Protein AF-A0A212ABZ3-F1 (afdb_monomer_lite)

Structure (mmCIF, N/CA/C/O backbone):
data_AF-A0A212ABZ3-F1
#
_entry.id   AF-A0A212ABZ3-F1
#
loop_
_atom_site.group_PDB
_atom_site.id
_atom_site.type_symbol
_atom_site.label_atom_id
_atom_site.label_alt_id
_atom_site.label_comp_id
_atom_site.label_asym_id
_atom_site.label_entity_id
_atom_site.label_seq_id
_atom_site.pdbx_PDB_ins_code
_atom_site.Cartn_x
_atom_site.Cartn_y
_atom_site.Cartn_z
_atom_site.occupancy
_atom_site.B_iso_or_equiv
_atom_site.auth_seq_id
_atom_site.auth_comp_id
_atom_site.auth_asym_id
_atom_site.auth_atom_id
_atom_site.pdbx_PDB_model_num
ATOM 1 N N . MET A 1 1 ? 12.116 -6.972 2.933 1.00 51.84 1 MET A N 1
ATOM 2 C CA . MET A 1 1 ? 10.696 -6.762 3.277 1.00 51.84 1 MET A CA 1
ATOM 3 C C . MET A 1 1 ? 10.114 -5.820 2.241 1.00 51.84 1 MET A C 1
ATOM 5 O O . MET A 1 1 ? 10.500 -4.653 2.209 1.00 51.84 1 MET A O 1
ATOM 9 N N . ASP A 1 2 ? 9.297 -6.342 1.332 1.00 64.38 2 ASP A N 1
ATOM 10 C CA . ASP A 1 2 ? 8.732 -5.563 0.234 1.00 64.38 2 ASP A CA 1
ATOM 11 C C . ASP A 1 2 ? 7.623 -4.636 0.748 1.00 64.38 2 ASP A C 1
ATOM 13 O O . ASP A 1 2 ? 6.634 -5.119 1.302 1.00 64.38 2 ASP A O 1
ATOM 17 N N . PRO A 1 3 ? 7.742 -3.307 0.559 1.00 65.44 3 PRO A N 1
ATOM 18 C CA . PRO A 1 3 ? 6.748 -2.345 1.037 1.00 65.44 3 PRO A CA 1
ATOM 19 C C . PRO A 1 3 ? 5.336 -2.629 0.509 1.00 65.44 3 PRO A C 1
ATOM 21 O O . PRO A 1 3 ? 4.357 -2.343 1.186 1.00 65.44 3 PRO A O 1
ATOM 24 N N . ASN A 1 4 ? 5.239 -3.216 -0.686 1.00 71.56 4 ASN A N 1
ATOM 25 C CA . ASN A 1 4 ? 3.974 -3.554 -1.333 1.00 71.56 4 ASN A CA 1
ATOM 26 C C . ASN A 1 4 ? 3.210 -4.676 -0.623 1.00 71.56 4 ASN A C 1
ATOM 28 O O . ASN A 1 4 ? 1.984 -4.645 -0.620 1.00 71.56 4 ASN A O 1
ATOM 32 N N . ILE A 1 5 ? 3.914 -5.637 -0.016 1.00 78.38 5 ILE A N 1
ATOM 33 C CA . ILE A 1 5 ? 3.277 -6.770 0.671 1.00 78.38 5 ILE A CA 1
ATOM 34 C C . ILE A 1 5 ? 2.620 -6.282 1.963 1.00 78.38 5 ILE A C 1
ATOM 36 O O . ILE A 1 5 ? 1.444 -6.537 2.186 1.00 78.38 5 ILE A O 1
ATOM 40 N N . ILE A 1 6 ? 3.342 -5.479 2.752 1.00 81.44 6 ILE A N 1
ATOM 41 C CA . ILE A 1 6 ? 2.821 -4.914 4.005 1.00 81.44 6 ILE A CA 1
ATOM 42 C C . ILE A 1 6 ? 1.611 -4.006 3.755 1.00 81.44 6 ILE A C 1
ATOM 44 O O . ILE A 1 6 ? 0.648 -4.068 4.509 1.00 81.44 6 ILE A O 1
ATOM 48 N N . ILE A 1 7 ? 1.634 -3.167 2.710 1.00 83.88 7 ILE A N 1
ATOM 49 C CA . ILE A 1 7 ? 0.481 -2.308 2.383 1.00 83.88 7 ILE A CA 1
ATOM 50 C C . ILE A 1 7 ? -0.733 -3.165 2.008 1.00 83.88 7 ILE A C 1
ATOM 52 O O . ILE A 1 7 ? -1.824 -2.886 2.488 1.00 83.88 7 ILE A O 1
ATOM 56 N N . ALA A 1 8 ? -0.548 -4.210 1.195 1.00 85.62 8 ALA A N 1
ATOM 57 C CA . ALA A 1 8 ? -1.640 -5.086 0.780 1.00 85.62 8 ALA A CA 1
ATOM 58 C C . ALA A 1 8 ? -2.236 -5.879 1.956 1.00 85.62 8 ALA A C 1
ATOM 60 O O . ALA A 1 8 ? -3.456 -5.966 2.074 1.00 85.62 8 ALA A O 1
ATOM 61 N N . GLU A 1 9 ? -1.398 -6.412 2.848 1.00 87.69 9 GLU A N 1
ATOM 62 C CA . GLU A 1 9 ? -1.852 -7.070 4.080 1.00 87.69 9 GLU A CA 1
ATOM 63 C C . GLU A 1 9 ? -2.598 -6.099 4.997 1.00 87.69 9 GLU A C 1
ATOM 65 O O . GLU A 1 9 ? -3.662 -6.427 5.524 1.00 87.69 9 GLU A O 1
ATOM 70 N N . LEU A 1 10 ? -2.068 -4.883 5.156 1.00 85.88 10 LEU A N 1
ATOM 71 C CA . LEU A 1 10 ? -2.691 -3.850 5.972 1.00 85.88 10 LEU A CA 1
ATOM 72 C C . LEU A 1 10 ? -4.043 -3.423 5.393 1.00 85.88 10 LEU A C 1
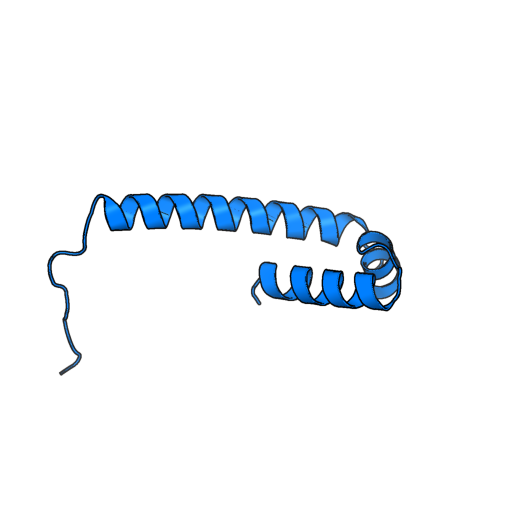ATOM 74 O O . LEU A 1 10 ? -5.003 -3.309 6.149 1.00 85.88 10 LEU A O 1
ATOM 78 N N . ASP A 1 11 ? -4.141 -3.217 4.079 1.00 86.81 11 ASP A N 1
ATOM 79 C CA . ASP A 1 11 ? -5.395 -2.869 3.405 1.00 86.81 11 ASP A CA 1
ATOM 80 C C . ASP A 1 11 ? -6.413 -4.016 3.508 1.00 86.81 11 ASP A C 1
ATOM 82 O O . ASP A 1 11 ? -7.583 -3.759 3.790 1.00 86.81 11 ASP A O 1
ATOM 86 N N . ALA A 1 12 ? -5.987 -5.277 3.365 1.00 89.81 12 ALA A N 1
ATOM 87 C CA . ALA A 1 12 ? -6.858 -6.441 3.542 1.00 89.81 12 ALA A CA 1
ATOM 88 C C . ALA A 1 12 ? -7.391 -6.545 4.980 1.00 89.81 12 ALA A C 1
ATOM 90 O O . ALA A 1 12 ? -8.588 -6.751 5.191 1.00 89.81 12 ALA A O 1
ATOM 91 N N . TYR A 1 13 ? -6.523 -6.337 5.973 1.00 89.94 13 TYR A N 1
ATOM 92 C CA . TYR A 1 13 ? -6.921 -6.286 7.377 1.00 89.94 13 TYR A CA 1
ATOM 93 C C . TYR A 1 13 ? -7.885 -5.127 7.647 1.00 89.94 13 TYR A C 1
ATOM 95 O O . TYR A 1 13 ? -8.917 -5.308 8.288 1.00 89.94 13 TYR A O 1
ATOM 103 N N . CYS A 1 14 ? -7.585 -3.941 7.120 1.00 89.69 14 CYS A N 1
ATOM 104 C CA . CYS A 1 14 ? -8.424 -2.755 7.261 1.00 89.69 14 CYS A CA 1
ATOM 105 C C . CYS A 1 14 ? -9.801 -2.943 6.619 1.00 89.69 14 CYS A C 1
ATOM 107 O O . CYS A 1 14 ? -10.800 -2.541 7.211 1.00 89.69 14 CYS A O 1
ATOM 109 N N . ALA A 1 15 ? -9.868 -3.597 5.457 1.00 89.75 15 ALA A N 1
ATOM 110 C CA . ALA A 1 15 ? -11.120 -3.935 4.790 1.00 89.75 15 ALA A CA 1
ATOM 111 C C . ALA A 1 15 ? -11.959 -4.928 5.611 1.00 89.75 15 ALA A C 1
ATOM 113 O O . ALA A 1 15 ? -13.167 -4.740 5.734 1.00 89.75 15 ALA A O 1
ATOM 114 N N . ALA A 1 16 ? -11.328 -5.940 6.214 1.00 91.12 16 ALA A N 1
ATOM 115 C CA . ALA A 1 16 ? -12.011 -6.910 7.071 1.00 91.12 16 ALA A CA 1
ATOM 116 C C . ALA A 1 16 ? -12.467 -6.306 8.412 1.00 91.12 16 ALA A C 1
ATOM 118 O O . ALA A 1 16 ? -13.548 -6.6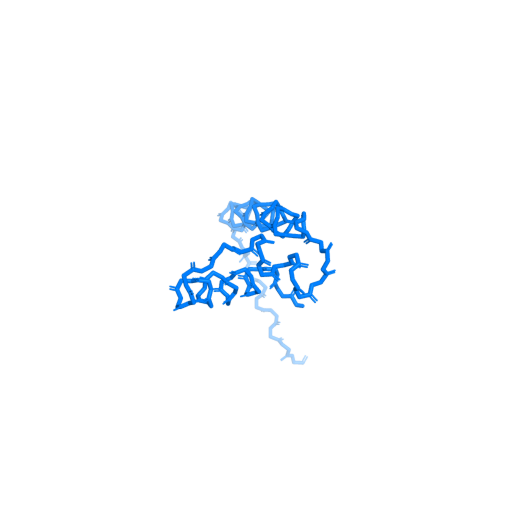25 8.903 1.00 91.12 16 ALA A O 1
ATOM 119 N N . ALA A 1 17 ? -11.656 -5.424 9.000 1.00 89.88 17 ALA A N 1
ATOM 120 C CA . ALA A 1 17 ? -11.926 -4.789 10.288 1.00 89.88 17 ALA A CA 1
ATOM 121 C C . ALA A 1 17 ? -12.786 -3.513 10.182 1.00 89.88 17 ALA A C 1
ATOM 123 O O . ALA A 1 17 ? -13.245 -3.002 11.201 1.00 89.88 17 ALA A O 1
ATOM 124 N N . GLY A 1 18 ? -12.978 -2.964 8.977 1.00 90.44 18 GLY A N 1
ATOM 125 C CA . GLY A 1 18 ? -13.655 -1.680 8.762 1.00 90.44 18 GLY A CA 1
ATOM 126 C C . GLY A 1 18 ? -12.872 -0.469 9.289 1.00 90.44 18 GLY A C 1
ATOM 127 O O . GLY A 1 18 ? -13.461 0.560 9.618 1.00 90.44 18 GLY A O 1
ATOM 128 N N . LEU A 1 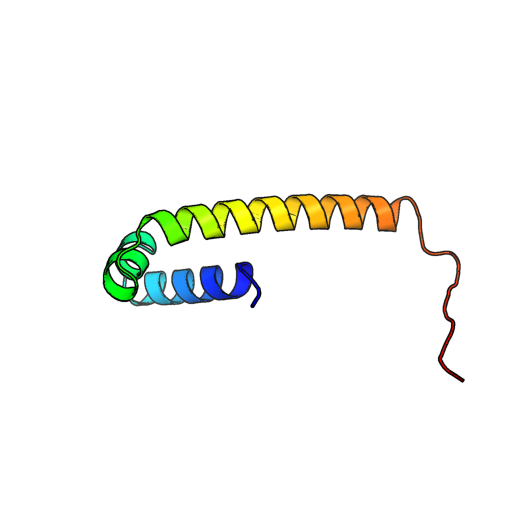19 ? -11.546 -0.584 9.403 1.00 89.81 19 LEU A N 1
ATOM 129 C CA . LEU A 1 19 ? -10.671 0.454 9.953 1.00 89.81 19 LEU A CA 1
ATOM 130 C C . LEU A 1 19 ? -9.899 1.179 8.853 1.00 89.81 19 LEU A C 1
ATOM 132 O O . LEU A 1 19 ? -9.710 0.671 7.754 1.00 89.81 19 LEU A O 1
ATOM 136 N N . LYS A 1 20 ? -9.413 2.387 9.159 1.00 87.44 20 LYS A N 1
ATOM 137 C CA . LYS A 1 20 ? -8.486 3.089 8.267 1.00 87.44 20 LYS A CA 1
ATOM 138 C C . LYS A 1 20 ? -7.054 2.587 8.496 1.00 87.44 20 LYS A C 1
ATOM 140 O O . LYS A 1 20 ? -6.647 2.472 9.655 1.00 87.44 20 LYS A O 1
ATOM 145 N N . PRO A 1 21 ? -6.246 2.414 7.436 1.00 86.38 21 PRO A N 1
ATOM 146 C CA . PRO A 1 21 ? -4.840 2.022 7.557 1.00 86.38 21 PRO A CA 1
ATOM 147 C C . PRO A 1 21 ? -4.032 2.949 8.467 1.00 86.38 21 PRO A C 1
ATOM 149 O O . PRO A 1 21 ? -3.242 2.495 9.288 1.00 86.38 21 PRO A O 1
ATOM 152 N N . THR A 1 22 ? -4.292 4.257 8.397 1.00 86.75 22 THR A N 1
ATOM 153 C CA . THR A 1 22 ? -3.662 5.263 9.264 1.00 86.75 22 THR A CA 1
ATOM 154 C C . THR A 1 22 ? -4.008 5.072 10.738 1.00 86.75 22 THR A C 1
ATOM 156 O O . THR A 1 22 ? -3.149 5.270 11.592 1.00 86.75 22 THR A O 1
ATOM 159 N N . THR A 1 23 ? -5.236 4.643 11.048 1.00 88.94 23 THR A N 1
ATOM 160 C CA . THR A 1 23 ? -5.675 4.317 12.411 1.00 88.94 23 THR A CA 1
ATOM 161 C C . THR A 1 23 ? -4.964 3.074 12.931 1.00 88.94 23 THR A C 1
ATOM 163 O O . THR A 1 23 ? -4.509 3.070 14.071 1.00 88.94 23 THR A O 1
ATOM 166 N N . VAL A 1 24 ? -4.805 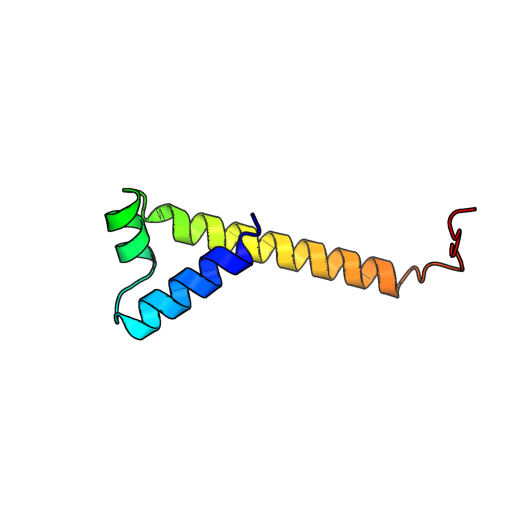2.044 12.096 1.00 89.06 24 VAL A N 1
ATOM 167 C CA . VAL A 1 24 ? -4.062 0.833 12.471 1.00 89.06 24 VAL A CA 1
ATOM 168 C C . VAL A 1 24 ? -2.583 1.153 12.690 1.00 89.06 24 VAL A C 1
ATOM 170 O O . VAL A 1 24 ? -2.038 0.779 13.723 1.00 89.06 24 VAL A O 1
ATOM 173 N N . CYS A 1 25 ? -1.943 1.920 11.800 1.00 88.31 25 CYS A N 1
ATOM 174 C CA . CYS A 1 25 ? -0.554 2.354 11.988 1.00 88.31 25 CYS A CA 1
ATOM 175 C C . CYS A 1 25 ? -0.370 3.223 13.242 1.00 88.31 25 CYS A C 1
ATOM 177 O O . CYS A 1 25 ? 0.603 3.038 13.972 1.00 88.31 25 CYS A O 1
ATOM 179 N N . GLN A 1 26 ? -1.304 4.135 13.528 1.00 90.12 26 GLN A N 1
ATOM 180 C CA . GLN A 1 26 ? -1.253 4.961 14.735 1.00 90.12 26 GLN A CA 1
ATOM 181 C C . GLN A 1 26 ? -1.410 4.123 16.008 1.00 90.12 26 GLN A C 1
ATOM 183 O O . GLN A 1 26 ? -0.671 4.338 16.962 1.00 90.12 26 GLN A O 1
ATOM 188 N N . ASN A 1 27 ? -2.339 3.166 16.029 1.00 89.00 27 ASN A N 1
ATOM 189 C CA . ASN A 1 27 ? -2.574 2.324 17.202 1.00 89.00 27 ASN A CA 1
ATOM 190 C C . ASN A 1 27 ? -1.465 1.286 17.416 1.00 89.00 27 ASN A C 1
ATOM 192 O O . ASN A 1 27 ? -1.090 1.026 18.553 1.00 89.00 27 ASN A O 1
ATOM 196 N N . ALA A 1 28 ? -0.933 0.697 16.341 1.00 89.25 28 ALA A N 1
ATOM 197 C CA . ALA A 1 28 ? 0.080 -0.352 16.429 1.00 89.25 28 ALA A CA 1
ATOM 198 C C . ALA A 1 28 ? 1.499 0.194 16.649 1.00 89.25 28 ALA A C 1
ATOM 200 O O . ALA A 1 28 ? 2.292 -0.429 17.348 1.00 89.25 28 ALA A O 1
ATOM 201 N N . LEU A 1 29 ? 1.836 1.330 16.026 1.00 87.25 29 LEU A N 1
ATOM 202 C CA . LEU A 1 29 ? 3.212 1.844 15.960 1.00 87.25 29 LEU A CA 1
ATOM 203 C C . LEU A 1 29 ? 3.350 3.295 16.436 1.00 87.25 29 LEU A C 1
ATOM 205 O O . LEU A 1 29 ? 4.465 3.802 16.513 1.00 87.25 29 LEU A O 1
ATOM 209 N N . GLY A 1 30 ? 2.245 3.988 16.724 1.00 91.31 30 GLY A N 1
ATOM 210 C CA . GLY A 1 30 ? 2.272 5.402 17.108 1.00 91.31 30 GLY A CA 1
ATOM 211 C C . GLY A 1 30 ? 2.582 6.371 15.961 1.00 91.31 30 GLY A C 1
ATOM 212 O O . GLY A 1 30 ? 2.698 7.568 16.214 1.00 91.31 30 GLY A O 1
ATOM 213 N N . ASP A 1 31 ? 2.703 5.888 14.718 1.00 87.38 31 ASP A N 1
ATOM 214 C CA . ASP A 1 31 ? 3.074 6.696 13.549 1.00 87.38 31 AS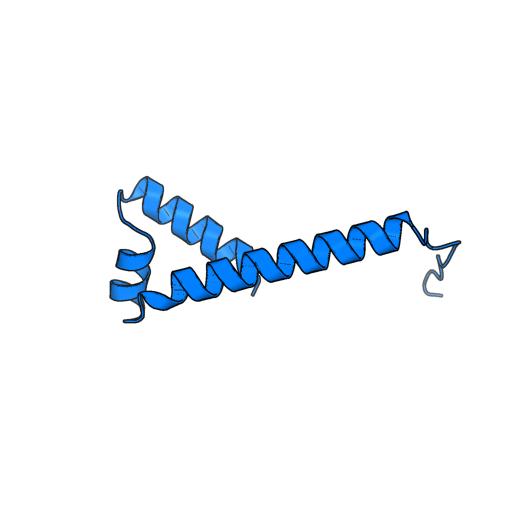P A CA 1
ATOM 215 C C . ASP A 1 31 ? 2.036 6.581 12.421 1.00 87.38 31 ASP A C 1
ATOM 217 O O . ASP A 1 31 ? 2.135 5.740 11.521 1.00 87.38 31 ASP A O 1
ATOM 221 N N . ALA A 1 32 ? 1.050 7.482 12.421 1.00 83.50 32 ALA A N 1
ATOM 222 C CA . ALA A 1 32 ? 0.074 7.607 11.337 1.00 83.50 32 ALA A CA 1
ATOM 223 C C . ALA A 1 32 ? 0.705 7.940 9.968 1.00 83.50 32 ALA A C 1
ATOM 225 O O . ALA A 1 32 ? 0.109 7.634 8.933 1.00 83.50 32 ALA A O 1
ATOM 226 N N . ARG A 1 33 ? 1.901 8.552 9.928 1.00 86.88 33 ARG A N 1
ATOM 227 C CA . ARG A 1 33 ? 2.580 8.945 8.676 1.00 86.88 33 ARG A CA 1
ATOM 228 C C . ARG A 1 33 ? 3.328 7.784 8.030 1.00 86.88 33 ARG A C 1
ATOM 230 O O . ARG A 1 33 ? 3.806 7.919 6.899 1.00 86.88 33 ARG A O 1
ATOM 237 N N . LEU A 1 34 ? 3.447 6.651 8.721 1.00 85.31 34 LEU A N 1
ATOM 238 C CA . LEU A 1 34 ? 4.082 5.459 8.177 1.00 85.31 34 LEU A CA 1
ATOM 239 C C . LEU A 1 34 ? 3.361 4.974 6.914 1.00 85.31 34 LEU A C 1
ATOM 241 O O . LEU A 1 34 ? 4.029 4.668 5.927 1.00 85.31 34 LEU A O 1
ATOM 245 N N . TYR A 1 35 ? 2.023 4.979 6.913 1.00 85.00 35 TYR A N 1
ATOM 246 C CA . TYR A 1 35 ? 1.227 4.563 5.755 1.00 85.00 35 TYR A CA 1
ATOM 247 C C . TYR A 1 35 ? 1.509 5.434 4.526 1.00 85.00 35 TYR A C 1
ATOM 249 O O . TYR A 1 35 ? 1.845 4.913 3.464 1.00 85.00 35 TYR A O 1
ATOM 257 N N . ASP A 1 36 ? 1.488 6.761 4.678 1.00 86.69 36 ASP A N 1
ATOM 258 C CA . ASP A 1 36 ? 1.835 7.690 3.595 1.00 86.69 36 ASP A CA 1
ATOM 259 C C . ASP A 1 36 ? 3.263 7.475 3.082 1.00 86.69 36 ASP A C 1
ATOM 261 O O . ASP A 1 36 ? 3.523 7.531 1.878 1.00 86.69 36 ASP A O 1
ATOM 265 N N . ARG A 1 37 ? 4.214 7.203 3.982 1.00 87.75 37 ARG A N 1
ATOM 266 C CA . ARG A 1 37 ? 5.610 6.943 3.611 1.00 87.75 37 ARG A CA 1
ATOM 267 C C . ARG A 1 37 ? 5.753 5.642 2.824 1.00 87.75 37 ARG A C 1
ATOM 269 O O . ARG A 1 37 ? 6.479 5.615 1.829 1.00 87.75 37 ARG A O 1
ATOM 276 N N . LEU A 1 38 ? 5.068 4.586 3.257 1.00 85.38 38 LEU A N 1
ATOM 277 C CA . LEU A 1 38 ? 5.031 3.296 2.571 1.00 85.38 38 LEU A CA 1
ATOM 278 C C . LEU A 1 38 ? 4.377 3.435 1.196 1.00 85.38 38 LEU A C 1
ATOM 280 O O . LEU A 1 38 ? 4.954 2.974 0.211 1.00 85.38 38 LEU A O 1
ATOM 284 N N . LYS A 1 39 ? 3.256 4.156 1.107 1.00 85.50 39 LYS A N 1
ATOM 285 C CA . LYS A 1 39 ? 2.569 4.450 -0.153 1.00 85.50 39 LYS A CA 1
ATOM 286 C C . LYS A 1 39 ? 3.472 5.202 -1.131 1.00 85.50 39 LYS A C 1
ATOM 288 O O . LYS A 1 39 ? 3.697 4.727 -2.240 1.00 85.50 39 LYS A O 1
ATOM 293 N N . ARG A 1 40 ? 4.110 6.293 -0.693 1.00 88.50 40 ARG A N 1
ATOM 294 C CA . ARG A 1 40 ? 5.082 7.039 -1.519 1.00 88.50 40 ARG A CA 1
ATOM 295 C C . ARG A 1 40 ? 6.258 6.172 -1.967 1.00 88.50 40 ARG A C 1
ATOM 297 O O . ARG A 1 40 ? 6.760 6.320 -3.080 1.00 88.50 40 ARG A O 1
ATOM 304 N N . ARG A 1 41 ? 6.739 5.280 -1.094 1.00 87.25 41 ARG A N 1
ATOM 305 C CA . ARG A 1 41 ? 7.828 4.353 -1.428 1.00 87.25 41 ARG A CA 1
ATOM 306 C C . ARG A 1 41 ? 7.381 3.328 -2.469 1.00 87.25 41 ARG A C 1
ATOM 308 O O . ARG A 1 41 ? 8.149 3.065 -3.386 1.00 87.25 41 ARG A O 1
ATOM 315 N N . SER A 1 42 ? 6.169 2.791 -2.341 1.00 84.62 42 SER A N 1
ATOM 316 C CA . SER A 1 42 ? 5.544 1.890 -3.316 1.00 84.62 42 SER A CA 1
ATOM 317 C C . SER A 1 42 ? 5.437 2.544 -4.696 1.00 84.62 42 SER A C 1
ATOM 319 O O . SER A 1 42 ? 5.896 1.964 -5.679 1.00 84.62 42 SER A O 1
ATOM 321 N N . GLU A 1 43 ? 4.942 3.783 -4.763 1.00 87.31 43 GLU A N 1
ATOM 322 C CA . GLU A 1 43 ? 4.824 4.543 -6.015 1.00 87.31 43 GLU A CA 1
ATOM 323 C C . GLU A 1 43 ? 6.184 4.745 -6.692 1.00 87.31 43 GLU A C 1
ATOM 325 O O . GLU A 1 43 ? 6.337 4.424 -7.870 1.00 87.31 43 GLU A O 1
ATOM 330 N N . LYS A 1 44 ? 7.207 5.171 -5.939 1.00 88.69 44 LYS A N 1
ATOM 331 C CA . LYS A 1 44 ? 8.578 5.300 -6.467 1.00 88.69 44 LYS A CA 1
ATOM 332 C C . LYS A 1 44 ? 9.161 3.971 -6.940 1.00 88.69 44 LYS A C 1
ATOM 334 O O . LYS A 1 44 ? 9.880 3.932 -7.940 1.00 88.69 44 LYS A O 1
ATOM 339 N N . LEU A 1 45 ? 8.892 2.886 -6.212 1.00 85.38 45 LEU A N 1
ATOM 340 C CA . LEU A 1 45 ? 9.361 1.554 -6.589 1.00 85.38 45 LEU A CA 1
ATOM 341 C C . LEU A 1 45 ? 8.701 1.105 -7.895 1.00 85.38 45 LEU A C 1
ATOM 343 O O . LEU A 1 45 ? 9.377 0.558 -8.760 1.00 85.38 45 LEU A O 1
ATOM 347 N N . ARG A 1 46 ? 7.402 1.384 -8.056 1.00 84.88 46 ARG A N 1
ATOM 348 C CA . ARG A 1 46 ? 6.639 1.105 -9.276 1.00 84.88 46 ARG A CA 1
ATOM 349 C C . ARG A 1 46 ? 7.160 1.912 -10.460 1.00 84.88 46 ARG A C 1
ATOM 351 O O . ARG A 1 46 ? 7.422 1.326 -11.500 1.00 84.88 46 ARG A O 1
ATOM 358 N N . GLU A 1 47 ? 7.401 3.207 -10.281 1.00 87.06 47 GLU A N 1
ATOM 359 C CA . GLU A 1 47 ? 8.000 4.062 -11.314 1.00 87.06 47 GLU A CA 1
ATOM 360 C C . GLU A 1 47 ? 9.384 3.544 -11.737 1.00 87.06 47 GLU A C 1
ATOM 362 O O . GLU A 1 47 ? 9.685 3.428 -12.926 1.00 87.06 47 GLU A O 1
ATOM 367 N N . SER A 1 48 ? 10.212 3.162 -10.762 1.00 85.50 48 SER A N 1
ATOM 368 C CA . SER A 1 48 ? 11.531 2.572 -11.018 1.00 85.50 48 SER A CA 1
ATOM 369 C C . SER A 1 48 ? 11.416 1.236 -11.753 1.00 85.50 48 SER A C 1
ATOM 371 O O . SER A 1 48 ? 12.162 0.991 -12.699 1.00 85.50 48 SER A O 1
ATOM 373 N N . ALA A 1 49 ? 10.462 0.387 -11.362 1.00 85.25 49 ALA A N 1
ATOM 374 C CA . ALA A 1 49 ? 10.185 -0.885 -12.018 1.00 85.25 49 ALA A CA 1
ATOM 375 C C . ALA A 1 49 ? 9.683 -0.690 -13.456 1.00 85.25 49 ALA A C 1
ATOM 377 O O . ALA A 1 49 ? 10.135 -1.397 -14.351 1.00 85.25 49 ALA A O 1
ATOM 378 N N . ASP A 1 50 ? 8.812 0.287 -13.709 1.00 87.56 50 ASP A N 1
ATOM 379 C CA . ASP A 1 50 ? 8.348 0.621 -15.058 1.00 87.56 50 ASP A CA 1
ATOM 380 C C . ASP A 1 50 ? 9.488 1.181 -15.916 1.00 87.56 50 ASP A C 1
ATOM 382 O O . ASP A 1 50 ? 9.620 0.817 -17.087 1.00 87.56 50 ASP A O 1
ATOM 386 N N . ARG A 1 51 ? 10.375 1.999 -15.338 1.00 86.44 51 ARG A N 1
ATOM 387 C CA . ARG A 1 51 ? 11.583 2.480 -16.021 1.00 86.44 51 ARG A CA 1
ATOM 388 C C . ARG A 1 51 ? 12.536 1.334 -16.363 1.00 86.44 51 ARG A C 1
ATOM 390 O O . ARG A 1 51 ? 13.040 1.292 -17.483 1.00 86.44 51 ARG A O 1
ATOM 397 N N . LEU A 1 52 ? 12.739 0.393 -15.441 1.00 85.06 52 LEU A N 1
ATOM 398 C CA . LEU A 1 52 ? 13.526 -0.820 -15.676 1.00 85.06 52 LEU A CA 1
ATOM 399 C C . LEU A 1 52 ? 12.887 -1.705 -16.749 1.00 85.06 52 LEU A C 1
ATOM 401 O O . LEU A 1 52 ? 13.590 -2.151 -17.645 1.00 85.06 52 LEU A O 1
ATOM 405 N N . ARG A 1 53 ? 11.564 -1.903 -16.725 1.00 86.31 53 ARG A N 1
ATOM 406 C CA . ARG A 1 53 ? 10.836 -2.659 -17.758 1.00 86.31 53 ARG A CA 1
ATOM 407 C C . ARG A 1 53 ? 10.970 -2.018 -19.132 1.00 86.31 53 ARG A C 1
ATOM 409 O O . ARG A 1 53 ? 11.261 -2.721 -20.092 1.00 86.31 53 ARG A O 1
ATOM 416 N N . ARG A 1 54 ? 10.820 -0.692 -19.228 1.00 85.69 54 ARG A N 1
ATOM 417 C CA . ARG A 1 54 ? 11.051 0.054 -20.476 1.00 85.69 54 ARG A CA 1
ATOM 418 C C . ARG A 1 54 ? 12.485 -0.113 -20.966 1.00 85.69 54 ARG A C 1
ATOM 420 O O . ARG A 1 54 ? 12.688 -0.330 -22.152 1.00 85.69 54 ARG A O 1
ATOM 427 N N . TYR A 1 55 ? 13.462 -0.055 -20.061 1.00 83.38 55 TYR A N 1
ATOM 428 C CA . TYR A 1 55 ? 14.861 -0.300 -20.401 1.00 83.38 55 TYR A CA 1
ATOM 429 C C . TYR A 1 55 ? 15.094 -1.740 -20.883 1.00 83.38 55 TYR A C 1
ATOM 431 O O . TYR A 1 55 ? 15.729 -1.926 -21.910 1.00 83.38 55 TYR A O 1
ATOM 439 N N . MET A 1 56 ? 14.532 -2.748 -20.210 1.00 84.69 56 MET A N 1
ATOM 440 C CA . MET A 1 56 ? 14.617 -4.161 -20.611 1.00 84.69 56 MET A CA 1
ATOM 441 C C . MET A 1 56 ? 13.938 -4.438 -21.960 1.00 84.69 56 MET A C 1
ATOM 443 O O . MET A 1 56 ? 14.421 -5.261 -22.728 1.00 84.69 56 MET A O 1
ATOM 447 N N . GLN A 1 57 ? 12.826 -3.760 -22.259 1.00 82.88 57 GLN A N 1
ATOM 448 C CA . GLN A 1 57 ? 12.143 -3.859 -23.553 1.00 82.88 57 GLN A CA 1
ATOM 449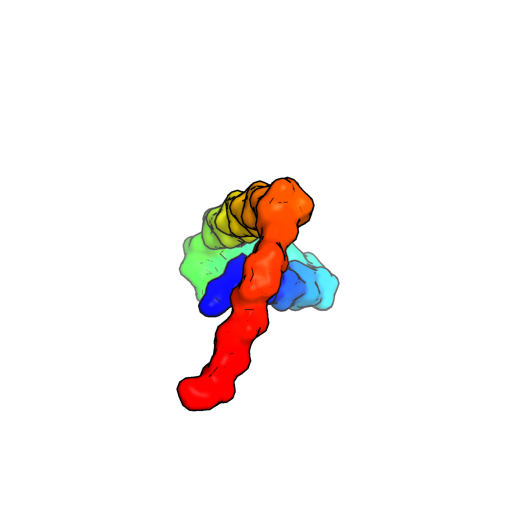 C C . GLN A 1 57 ? 12.919 -3.158 -24.672 1.00 82.88 57 GLN A C 1
ATOM 451 O O . GLN A 1 57 ? 12.973 -3.666 -25.787 1.00 82.88 57 GLN A O 1
ATOM 456 N N . ALA A 1 58 ? 13.504 -1.993 -24.382 1.00 81.00 58 ALA A N 1
ATOM 457 C CA . ALA A 1 58 ? 14.294 -1.223 -25.341 1.00 81.00 58 ALA A CA 1
ATOM 458 C C . ALA A 1 58 ? 15.687 -1.824 -25.582 1.00 81.00 58 ALA A C 1
ATOM 460 O O . ALA A 1 58 ? 16.249 -1.655 -26.659 1.00 81.00 58 ALA A O 1
ATOM 461 N N . ASN A 1 59 ? 16.234 -2.520 -24.587 1.00 74.81 59 ASN A N 1
ATOM 462 C CA . ASN A 1 59 ? 17.508 -3.216 -24.648 1.00 74.81 59 ASN A CA 1
ATOM 463 C C . ASN A 1 59 ? 17.273 -4.699 -24.323 1.00 74.81 59 ASN A C 1
ATOM 465 O O . ASN A 1 59 ? 17.592 -5.142 -23.213 1.00 74.81 59 ASN A O 1
ATOM 469 N N . PRO A 1 60 ? 16.649 -5.460 -25.247 1.00 67.00 60 PRO A N 1
ATOM 470 C CA . PRO A 1 60 ? 16.469 -6.888 -25.054 1.00 67.00 60 PRO A CA 1
ATOM 471 C C . PRO A 1 60 ? 17.851 -7.498 -24.843 1.00 67.00 60 PRO A C 1
ATOM 473 O O . PRO A 1 60 ? 18.756 -7.286 -25.650 1.00 67.00 60 PRO A O 1
ATOM 476 N N . ALA A 1 61 ? 18.031 -8.206 -23.727 1.00 65.00 61 ALA A N 1
ATOM 477 C CA . ALA A 1 61 ? 19.287 -8.870 -23.425 1.00 65.00 61 ALA A CA 1
ATOM 478 C C . ALA A 1 61 ? 19.578 -9.871 -24.548 1.00 65.00 61 ALA A C 1
ATOM 480 O O . ALA A 1 61 ? 19.002 -10.958 -24.592 1.00 65.00 61 ALA A O 1
ATOM 481 N N . ALA A 1 62 ? 20.440 -9.486 -25.487 1.00 61.62 62 ALA A N 1
ATOM 482 C CA . ALA A 1 62 ? 20.969 -10.388 -26.487 1.00 61.62 62 ALA A CA 1
ATOM 483 C C . ALA A 1 62 ? 21.830 -11.420 -25.747 1.00 61.62 62 ALA A C 1
ATOM 485 O O . ALA A 1 62 ? 22.984 -11.160 -25.425 1.00 61.62 62 ALA A O 1
ATOM 486 N N . GLY A 1 63 ? 21.218 -12.551 -25.395 1.00 61.59 63 GLY A N 1
ATOM 487 C CA . GLY A 1 63 ? 21.893 -13.800 -25.063 1.00 61.59 63 GLY A CA 1
ATOM 488 C C . GLY A 1 63 ? 23.040 -13.715 -24.055 1.00 61.59 63 GLY A C 1
ATOM 489 O O . GLY A 1 63 ? 24.167 -14.047 -24.397 1.00 61.59 63 GLY A O 1
ATOM 490 N N . LYS A 1 64 ? 22.751 -13.410 -22.787 1.00 53.84 64 LYS A N 1
ATOM 491 C CA . LYS A 1 64 ? 23.546 -13.987 -21.689 1.00 53.84 64 LYS A CA 1
ATOM 492 C C . LYS A 1 64 ? 22.712 -14.977 -20.894 1.00 53.84 64 LYS A C 1
ATOM 494 O O . LYS A 1 64 ? 22.435 -14.815 -19.712 1.00 53.84 64 LYS A O 1
ATOM 499 N N . THR A 1 65 ? 22.343 -16.042 -21.595 1.00 49.84 65 THR A N 1
ATOM 500 C CA . THR A 1 65 ? 22.432 -17.382 -21.024 1.00 49.84 65 THR A CA 1
ATOM 501 C C . THR A 1 65 ? 23.924 -17.692 -20.870 1.00 49.84 65 THR A C 1
ATOM 503 O O . THR A 1 65 ? 24.518 -18.322 -21.733 1.00 49.84 65 THR A O 1
ATOM 506 N N . GLU A 1 66 ? 24.557 -17.203 -19.807 1.00 51.38 66 GLU A N 1
ATOM 507 C CA . GLU A 1 66 ? 25.679 -17.935 -19.214 1.00 51.38 66 GLU A CA 1
ATOM 508 C C . GLU A 1 66 ? 25.050 -18.737 -18.083 1.00 51.38 66 GLU A C 1
ATOM 510 O O . GLU A 1 66 ? 24.860 -18.269 -16.961 1.00 51.38 66 GLU A O 1
ATOM 515 N N . ALA A 1 67 ? 24.589 -19.925 -18.476 1.00 49.19 67 ALA A N 1
ATOM 516 C CA . ALA A 1 67 ? 24.408 -21.024 -17.560 1.00 49.19 67 ALA A CA 1
ATOM 517 C C . ALA A 1 67 ? 25.727 -21.213 -16.806 1.00 49.19 67 ALA A C 1
ATOM 519 O O . ALA A 1 67 ? 26.802 -21.157 -17.400 1.00 49.19 67 ALA A O 1
ATOM 520 N N . ALA A 1 68 ? 25.614 -21.386 -15.497 1.00 46.78 68 ALA A N 1
ATOM 521 C CA . ALA A 1 68 ? 26.692 -21.899 -14.683 1.00 46.78 68 ALA A CA 1
ATOM 522 C C . ALA A 1 68 ? 27.172 -23.242 -15.259 1.00 46.78 68 ALA A C 1
ATOM 524 O O . ALA A 1 68 ? 26.362 -24.161 -15.392 1.00 46.78 68 ALA A O 1
ATOM 525 N N . GLU A 1 69 ? 28.466 -23.335 -15.559 1.00 46.34 69 GLU A N 1
ATOM 526 C CA . GLU A 1 69 ? 29.249 -24.573 -15.571 1.00 46.34 69 GLU A CA 1
ATOM 527 C C . GLU A 1 69 ? 30.625 -24.281 -14.962 1.00 46.34 69 GLU A C 1
ATOM 529 O O . GLU A 1 69 ? 31.192 -23.205 -15.275 1.00 46.34 69 GLU A O 1
#

pLDDT: mean 80.66, std 12.52, range [46.34, 91.31]

Radius of gyration: 18.12 Å; chains: 1; bounding box: 43×34×44 Å

Secondary structure (DSSP, 8-state):
--HHHHHHHHHHHHHHHT--HHHHHHHHHS-THHHHHHHHHHHHHHHHHHHHHHHHHHS----------

Organism: NCBI:txid366618

Foldseek 3Di:
DQLVVVLVVLVVVCVVVVHDSLVVCCVVPVDSCVNVVSVVVVVVVVVVVVVVVVVCVVCVPPDPPPDDD

Sequence (69 aa):
MDPNIIIAELDAYCAAAGLKPTTVCQNALGDARLYDRLKRRSEKLRESADRLRRYMQANPAAGKTEAAE